Protein AF-A0A9N9HXV1-F1 (afdb_monomer_lite)

Organism: Funneliformis mosseae (NCBI:txid27381)

Foldseek 3Di:
DLVVQLVVCVVCCVPPVDDAGEDEAEEEDDDDPPPADDPVSQVSRYWYKYWYAYPVRQWIFIWIWHQPPVRDIDTDDGHTPHDNPDD

Structure (mmCIF, N/CA/C/O backbone):
data_AF-A0A9N9HXV1-F1
#
_entry.id   AF-A0A9N9HXV1-F1
#
loop_
_atom_site.group_PDB
_atom_site.id
_atom_site.type_symbol
_atom_site.label_atom_id
_atom_site.label_alt_id
_atom_site.label_comp_id
_atom_site.label_asym_id
_atom_site.label_entity_id
_atom_site.label_seq_id
_atom_site.pdbx_PDB_ins_code
_atom_site.Cartn_x
_atom_site.Cartn_y
_atom_site.Cartn_z
_atom_site.occupancy
_atom_site.B_iso_or_equiv
_atom_site.auth_seq_id
_atom_site.auth_comp_id
_atom_site.auth_asym_id
_atom_site.auth_atom_id
_atom_site.pdbx_PDB_model_num
ATOM 1 N N . HIS A 1 1 ? -3.534 11.855 2.017 1.00 82.94 1 HIS A N 1
ATOM 2 C CA . HIS A 1 1 ? -4.435 10.831 1.443 1.00 82.94 1 HIS A CA 1
ATOM 3 C C . HIS A 1 1 ? -4.814 9.785 2.494 1.00 82.94 1 HIS A C 1
ATOM 5 O O . HIS A 1 1 ? -5.998 9.506 2.601 1.00 82.94 1 HIS A O 1
ATOM 11 N N . PHE A 1 2 ? -3.881 9.338 3.347 1.00 89.62 2 PHE A N 1
ATOM 12 C CA . PHE A 1 2 ? -4.130 8.423 4.477 1.00 89.62 2 PHE A CA 1
ATOM 13 C C . PHE A 1 2 ? -5.384 8.725 5.320 1.00 89.62 2 PHE A C 1
ATOM 15 O O . PHE A 1 2 ? -6.296 7.905 5.376 1.00 89.62 2 PHE A O 1
ATOM 22 N N . GLU A 1 3 ? -5.496 9.931 5.886 1.00 88.44 3 GLU A N 1
ATOM 23 C CA . GLU A 1 3 ? -6.658 10.312 6.714 1.00 88.44 3 GLU A CA 1
ATOM 24 C C . GLU A 1 3 ? -7.997 10.258 5.970 1.00 88.44 3 GLU A C 1
ATOM 26 O O . GLU A 1 3 ? -9.032 9.929 6.546 1.00 88.44 3 GLU A O 1
ATOM 31 N N . ARG A 1 4 ? -8.001 10.574 4.669 1.00 91.12 4 ARG A N 1
ATOM 32 C CA . ARG A 1 4 ? -9.221 10.490 3.855 1.00 91.12 4 ARG A CA 1
ATOM 33 C C . ARG A 1 4 ? -9.639 9.037 3.656 1.00 91.12 4 ARG A C 1
ATOM 35 O O . ARG A 1 4 ? -10.825 8.747 3.777 1.00 91.12 4 ARG A O 1
ATOM 42 N N . THR A 1 5 ? -8.685 8.143 3.397 1.00 90.75 5 THR A N 1
ATOM 43 C CA . THR A 1 5 ? -8.950 6.706 3.267 1.00 90.75 5 THR A CA 1
ATOM 44 C C . THR A 1 5 ? -9.497 6.130 4.568 1.00 90.75 5 THR A C 1
ATOM 46 O O . THR A 1 5 ? -10.516 5.447 4.542 1.00 90.75 5 THR A O 1
ATOM 49 N N . LEU A 1 6 ? -8.892 6.472 5.711 1.00 90.75 6 LEU A N 1
ATOM 50 C CA . LEU A 1 6 ? -9.373 6.037 7.024 1.00 90.75 6 LEU A CA 1
ATOM 51 C C . LEU A 1 6 ? -10.804 6.511 7.305 1.00 90.75 6 LEU A C 1
ATOM 53 O O . LEU A 1 6 ? -11.643 5.707 7.704 1.00 90.75 6 LEU A O 1
ATOM 57 N N . LYS A 1 7 ? -11.119 7.786 7.043 1.00 91.31 7 LYS A N 1
ATOM 58 C CA . LYS A 1 7 ? -12.484 8.318 7.213 1.00 91.31 7 LYS A CA 1
ATOM 59 C C . LYS A 1 7 ? -13.500 7.598 6.329 1.00 91.31 7 LYS A C 1
ATOM 61 O O . LYS A 1 7 ? -14.597 7.284 6.785 1.00 91.31 7 LYS A O 1
ATOM 66 N N . TYR A 1 8 ? -13.136 7.321 5.079 1.00 91.19 8 TYR A N 1
ATOM 67 C CA . TYR A 1 8 ? -14.003 6.582 4.168 1.00 91.19 8 TYR A CA 1
ATOM 68 C C . TYR A 1 8 ? -14.235 5.147 4.655 1.00 91.19 8 TYR A C 1
ATOM 70 O O . TYR A 1 8 ? -15.385 4.736 4.801 1.00 91.19 8 TYR A O 1
ATOM 78 N N . ALA A 1 9 ? -13.175 4.420 5.015 1.00 89.44 9 ALA A N 1
ATOM 79 C CA . ALA A 1 9 ? -13.290 3.072 5.567 1.00 89.44 9 ALA A CA 1
ATOM 80 C C . ALA A 1 9 ? -14.154 3.039 6.840 1.00 89.44 9 ALA A C 1
ATOM 82 O O . ALA A 1 9 ? -15.013 2.173 6.986 1.00 89.44 9 ALA A O 1
ATOM 83 N N . GLN A 1 10 ? -14.005 4.024 7.730 1.00 88.44 10 GLN A N 1
ATOM 84 C CA . GLN A 1 10 ? -14.848 4.158 8.920 1.00 88.44 10 GLN A CA 1
ATOM 85 C C . GLN A 1 10 ? -16.332 4.349 8.576 1.00 88.44 10 GLN A C 1
ATOM 87 O O . GLN A 1 10 ? -17.173 3.716 9.213 1.00 88.44 10 GLN A O 1
ATOM 92 N N . SER A 1 11 ? -16.663 5.152 7.556 1.00 91.19 11 SER A N 1
ATOM 93 C CA . SER A 1 11 ? -18.060 5.340 7.119 1.00 91.19 11 SER A CA 1
ATOM 94 C C . SER A 1 11 ? -18.721 4.053 6.616 1.00 91.19 11 SER A C 1
ATOM 96 O O . SER A 1 11 ? -19.932 3.893 6.730 1.00 91.19 11 SER A O 1
ATOM 98 N N . LEU A 1 12 ? -17.920 3.112 6.116 1.00 89.81 12 LEU A N 1
ATOM 99 C CA . LEU A 1 12 ? -18.374 1.824 5.597 1.00 89.81 12 LEU A CA 1
ATOM 100 C C . LEU A 1 12 ? -18.281 0.689 6.624 1.00 89.81 12 LEU A C 1
ATOM 102 O O . LEU A 1 12 ? -18.752 -0.419 6.374 1.00 89.81 12 LEU A O 1
ATOM 106 N N . LYS A 1 13 ? -17.682 0.932 7.795 1.00 82.62 13 LYS A N 1
ATOM 107 C CA . LYS A 1 13 ? -17.399 -0.122 8.777 1.00 82.62 13 LYS A CA 1
ATOM 108 C C . LYS A 1 13 ? -18.667 -0.831 9.258 1.00 82.62 13 LYS A C 1
ATOM 110 O O . LYS A 1 13 ? -18.647 -2.043 9.449 1.00 82.62 13 LYS A O 1
ATOM 115 N N . GLN A 1 14 ? -19.763 -0.087 9.414 1.00 80.12 14 GLN A N 1
ATOM 116 C CA . GLN A 1 14 ? -21.050 -0.634 9.857 1.00 80.12 14 GLN A CA 1
ATOM 117 C C . GLN A 1 14 ? -21.738 -1.490 8.784 1.00 80.12 14 GLN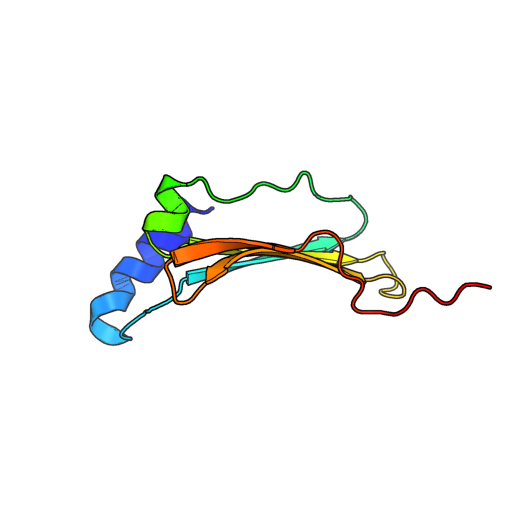 A C 1
ATOM 119 O O . GLN A 1 14 ? -22.488 -2.394 9.133 1.00 80.12 14 GLN A O 1
ATOM 124 N N . SER A 1 15 ? -21.480 -1.232 7.497 1.00 87.75 15 SER A N 1
ATOM 125 C CA . SER A 1 15 ? -22.118 -1.948 6.388 1.00 87.75 15 SER A CA 1
ATOM 126 C C . SER A 1 15 ? -21.279 -3.097 5.825 1.00 87.75 15 SER A C 1
ATOM 128 O O . SER A 1 15 ? -21.856 -4.029 5.274 1.00 87.75 15 SER A O 1
ATOM 130 N N . LEU A 1 16 ? -19.945 -3.056 5.953 1.00 83.19 16 LEU A N 1
ATOM 131 C CA . LEU A 1 16 ? -19.040 -3.969 5.235 1.00 83.19 16 LEU A CA 1
ATOM 132 C C . LEU A 1 16 ? -18.078 -4.789 6.116 1.00 83.19 16 LEU A C 1
ATOM 134 O O . LEU A 1 16 ? -17.245 -5.500 5.566 1.00 83.19 16 LEU A O 1
ATOM 138 N N . ASN A 1 17 ? -18.174 -4.729 7.452 1.00 82.62 17 ASN A N 1
ATOM 139 C CA . ASN A 1 17 ? -17.275 -5.447 8.381 1.00 82.62 17 ASN A CA 1
ATOM 140 C C . ASN A 1 17 ? -15.789 -5.376 7.963 1.00 82.62 17 ASN A C 1
ATOM 142 O O . ASN A 1 17 ? -15.103 -6.389 7.813 1.00 82.62 17 ASN A O 1
ATOM 146 N N . ILE A 1 18 ? -15.315 -4.156 7.710 1.00 82.56 18 ILE A N 1
ATOM 147 C CA . ILE A 1 18 ? -13.973 -3.906 7.182 1.00 82.56 18 ILE A CA 1
ATOM 148 C C . ILE A 1 18 ? -12.935 -4.254 8.250 1.00 82.56 18 ILE A C 1
ATOM 150 O O . ILE A 1 18 ? -12.940 -3.662 9.334 1.00 82.56 18 ILE A O 1
ATOM 154 N N . ARG A 1 19 ? -12.054 -5.202 7.917 1.00 78.06 19 ARG A N 1
ATOM 155 C CA . ARG A 1 19 ? -10.921 -5.624 8.752 1.00 78.06 19 ARG A CA 1
ATOM 156 C C . ARG A 1 19 ? -9.650 -4.857 8.404 1.00 78.06 19 ARG A C 1
ATOM 158 O O . ARG A 1 19 ? -9.048 -4.277 9.298 1.00 78.06 19 ARG A O 1
ATOM 165 N N . ASP A 1 20 ? -9.350 -4.749 7.110 1.00 84.12 20 ASP A N 1
ATOM 166 C CA . ASP A 1 20 ? -8.120 -4.133 6.613 1.00 84.12 20 ASP A CA 1
ATOM 167 C C . ASP A 1 20 ? -8.404 -3.037 5.593 1.00 84.12 20 ASP A C 1
ATOM 169 O O . ASP A 1 20 ? -9.299 -3.152 4.750 1.00 84.12 20 ASP A O 1
ATOM 173 N N . VAL A 1 21 ? -7.613 -1.967 5.650 1.00 91.75 21 VAL A N 1
ATOM 174 C CA . VAL A 1 21 ? -7.698 -0.841 4.722 1.00 91.75 21 VAL A CA 1
ATOM 175 C C . VAL A 1 21 ? -6.381 -0.735 3.977 1.00 91.75 21 VAL A C 1
ATOM 177 O O . VAL A 1 21 ? -5.359 -0.406 4.566 1.00 91.75 21 VAL A O 1
ATOM 180 N N . TRP A 1 22 ? -6.408 -0.966 2.669 1.00 93.31 22 TRP A N 1
ATOM 181 C CA . TRP A 1 22 ? -5.215 -0.887 1.831 1.00 93.31 22 TRP A CA 1
ATOM 182 C C . TRP A 1 22 ? -5.210 0.384 0.996 1.00 93.31 22 TRP A C 1
ATOM 184 O O . TRP A 1 22 ? -6.195 0.723 0.338 1.00 93.31 22 TRP A O 1
ATOM 194 N N . ILE A 1 23 ? -4.075 1.074 0.992 1.00 92.75 23 ILE A N 1
ATOM 195 C CA . ILE A 1 23 ? -3.775 2.094 -0.006 1.00 92.75 23 ILE A CA 1
ATOM 196 C C . ILE A 1 23 ? -2.795 1.514 -1.000 1.00 92.75 23 ILE A C 1
ATOM 198 O O . ILE A 1 23 ? -1.723 1.038 -0.635 1.00 92.75 23 ILE A O 1
ATOM 202 N N . VAL A 1 24 ? -3.187 1.597 -2.264 1.00 92.50 24 VAL A N 1
ATOM 203 C CA . VAL A 1 24 ? -2.374 1.178 -3.393 1.00 92.50 24 VA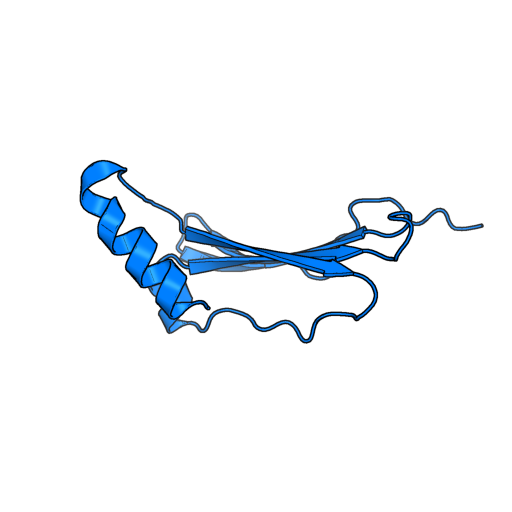L A CA 1
ATOM 204 C C . VAL A 1 24 ? -1.844 2.430 -4.071 1.00 92.50 24 VAL A C 1
ATOM 206 O O . VAL A 1 24 ? -2.616 3.233 -4.598 1.00 92.50 24 VAL A O 1
ATOM 209 N N . HIS A 1 25 ? -0.529 2.604 -4.046 1.00 91.12 25 HIS A N 1
ATOM 210 C CA . HIS A 1 25 ? 0.153 3.563 -4.901 1.00 91.12 25 HIS A CA 1
ATOM 211 C C . HIS A 1 25 ? 0.726 2.835 -6.104 1.00 91.12 25 HIS A C 1
ATOM 213 O O . HIS A 1 25 ? 1.324 1.772 -5.970 1.00 91.12 25 HIS A O 1
ATOM 219 N N . PHE A 1 26 ? 0.558 3.431 -7.274 1.00 90.31 26 PHE A N 1
ATOM 220 C CA . PHE A 1 26 ? 1.119 2.935 -8.517 1.00 90.31 26 PHE A CA 1
ATOM 221 C C . PHE A 1 26 ? 1.838 4.107 -9.175 1.00 90.31 26 PHE A C 1
ATOM 223 O O . PHE A 1 26 ? 1.217 5.143 -9.417 1.00 90.31 26 PHE A O 1
ATOM 230 N N . THR A 1 27 ? 3.147 3.989 -9.370 1.00 89.50 27 THR A N 1
ATOM 231 C CA . THR A 1 27 ? 3.993 5.081 -9.860 1.00 89.50 27 THR A CA 1
ATOM 232 C C . THR A 1 27 ? 4.852 4.632 -11.033 1.00 89.50 27 THR A C 1
ATOM 234 O O . THR A 1 27 ? 5.321 3.496 -11.072 1.00 89.50 27 THR A O 1
ATOM 237 N N . CYS A 1 28 ? 5.062 5.549 -11.974 1.00 90.56 28 CYS A N 1
ATOM 238 C CA . CYS A 1 28 ? 5.830 5.340 -13.192 1.00 90.56 28 CYS A CA 1
ATOM 239 C C . CYS A 1 28 ? 7.077 6.224 -13.174 1.00 90.56 28 CYS A C 1
ATOM 241 O O . CYS A 1 28 ? 6.965 7.430 -12.957 1.00 90.56 28 CYS A O 1
ATOM 243 N N . GLY A 1 29 ? 8.236 5.659 -13.512 1.00 74.94 29 GLY A N 1
ATOM 244 C CA . GLY A 1 29 ? 9.455 6.415 -13.819 1.00 74.94 29 GLY A CA 1
ATOM 245 C C . GLY A 1 29 ? 10.206 6.920 -12.589 1.00 74.94 29 GLY A C 1
ATOM 246 O O . GLY A 1 29 ? 11.340 6.505 -12.372 1.00 74.94 29 GLY A O 1
ATOM 247 N N . ASP A 1 30 ? 9.580 7.744 -11.753 1.00 76.75 30 ASP A N 1
ATOM 248 C CA . ASP A 1 30 ? 10.215 8.250 -10.537 1.00 76.75 30 ASP A CA 1
ATOM 249 C C . ASP A 1 30 ? 10.113 7.209 -9.421 1.00 76.75 30 ASP A C 1
ATOM 251 O O . ASP A 1 30 ? 9.015 6.772 -9.051 1.00 76.75 30 ASP A O 1
ATOM 255 N N . GLU A 1 31 ? 11.268 6.796 -8.888 1.00 65.69 31 GLU A N 1
ATOM 256 C CA . GLU A 1 31 ? 11.306 5.984 -7.676 1.00 65.69 31 GLU A CA 1
ATOM 257 C C . GLU A 1 31 ? 10.595 6.767 -6.560 1.00 65.69 31 GLU A C 1
ATOM 259 O O . GLU A 1 31 ? 10.991 7.894 -6.241 1.00 65.69 31 GLU A O 1
ATOM 264 N N . PRO A 1 32 ? 9.509 6.223 -5.989 1.00 66.94 32 PRO A N 1
ATOM 265 C CA . PRO A 1 32 ? 8.698 6.979 -5.062 1.00 66.94 32 PRO A CA 1
ATOM 266 C C . PRO A 1 32 ? 9.518 7.264 -3.809 1.00 66.94 32 PRO A C 1
ATOM 268 O O . PRO A 1 32 ? 10.053 6.354 -3.175 1.00 66.94 32 PRO A O 1
ATOM 271 N N . ASN A 1 33 ? 9.531 8.526 -3.376 1.00 69.38 33 ASN A N 1
ATOM 272 C CA . ASN A 1 33 ? 9.760 8.810 -1.966 1.00 69.38 33 ASN A CA 1
ATOM 273 C C . ASN A 1 33 ? 8.635 8.103 -1.210 1.00 69.38 33 ASN A C 1
ATOM 275 O O . ASN A 1 33 ? 7.490 8.557 -1.232 1.00 69.38 33 ASN A O 1
ATOM 279 N N . HIS A 1 34 ? 8.941 6.936 -0.642 1.00 68.81 34 HIS A N 1
ATOM 280 C CA . HIS A 1 34 ? 7.939 6.066 -0.055 1.00 68.81 34 HIS A CA 1
ATOM 281 C C . HIS A 1 34 ? 7.291 6.773 1.146 1.00 68.81 34 HIS A C 1
ATOM 283 O O . HIS A 1 34 ? 7.793 6.753 2.273 1.00 68.81 34 HIS A O 1
ATOM 289 N N . HIS A 1 35 ? 6.167 7.440 0.902 1.00 80.62 35 HIS A N 1
ATOM 290 C CA . HIS A 1 35 ? 5.337 7.997 1.952 1.00 80.62 35 HIS A CA 1
ATOM 291 C C . HIS A 1 35 ? 4.578 6.837 2.580 1.00 80.62 35 HIS A C 1
ATOM 293 O O . HIS A 1 35 ? 3.566 6.391 2.054 1.00 80.62 35 HIS A O 1
ATOM 299 N N . TRP A 1 36 ? 5.101 6.317 3.684 1.00 90.69 36 TRP A N 1
ATOM 300 C CA . TRP A 1 36 ? 4.470 5.233 4.426 1.00 90.69 36 TRP A CA 1
ATOM 301 C C . TRP A 1 36 ? 3.458 5.762 5.451 1.00 90.69 36 TRP A C 1
ATOM 303 O O . TRP A 1 36 ? 3.674 6.843 6.010 1.00 90.69 36 TRP A O 1
ATOM 313 N N . PRO A 1 37 ? 2.393 5.000 5.767 1.00 90.94 37 PRO A N 1
ATOM 314 C CA . PRO A 1 37 ? 1.523 5.308 6.895 1.00 90.94 37 PRO A CA 1
ATOM 315 C C . PRO A 1 37 ? 2.316 5.400 8.203 1.00 90.94 37 PRO A C 1
ATOM 317 O O . PRO A 1 37 ? 3.235 4.606 8.448 1.00 90.94 37 PRO A O 1
ATOM 320 N N . SER A 1 38 ? 1.941 6.337 9.074 1.00 91.12 38 SER A N 1
ATOM 321 C CA . SER A 1 38 ? 2.500 6.419 10.428 1.00 91.12 38 SER A CA 1
ATOM 322 C C . SER A 1 38 ? 2.085 5.207 11.272 1.00 91.12 38 SER A C 1
ATOM 324 O O . SER A 1 38 ? 1.140 4.496 10.931 1.00 91.12 38 SER A O 1
ATOM 326 N N . LYS A 1 39 ? 2.757 4.976 12.410 1.00 89.38 39 LYS A N 1
ATOM 327 C CA . LYS A 1 39 ? 2.350 3.920 13.354 1.00 89.38 39 LYS A CA 1
ATOM 328 C C . LYS A 1 39 ? 0.884 4.080 13.778 1.00 89.38 39 LYS A C 1
ATOM 330 O O . LYS A 1 39 ? 0.123 3.134 13.671 1.00 89.38 39 LYS A O 1
ATOM 335 N N . GLU A 1 40 ? 0.473 5.297 14.133 1.00 90.88 40 GLU A N 1
ATOM 336 C CA . GLU A 1 40 ? -0.911 5.593 14.532 1.00 90.88 40 GLU A CA 1
ATOM 337 C C . GLU A 1 40 ? -1.931 5.281 13.422 1.00 90.88 40 GLU A C 1
ATOM 339 O O . GLU A 1 40 ? -3.049 4.850 13.693 1.00 90.88 40 GLU A O 1
ATOM 344 N N . GLN A 1 41 ? -1.562 5.495 12.157 1.00 90.75 41 GLN A N 1
ATOM 345 C CA . GLN A 1 41 ? -2.423 5.159 11.023 1.00 90.75 41 GLN A CA 1
ATOM 346 C C . GLN A 1 41 ? -2.511 3.644 10.817 1.00 90.75 41 GLN A C 1
ATOM 348 O O . GLN A 1 41 ? -3.604 3.138 10.564 1.00 90.75 41 GLN A O 1
ATOM 353 N N . ARG A 1 42 ? -1.403 2.913 10.985 1.00 90.06 42 ARG A N 1
ATOM 354 C CA . ARG A 1 42 ? -1.394 1.442 10.921 1.00 90.06 42 ARG A CA 1
ATOM 355 C C . ARG A 1 42 ? -2.179 0.802 12.061 1.00 90.06 42 ARG A C 1
ATOM 357 O O . ARG A 1 42 ? -2.939 -0.123 11.814 1.00 90.06 42 ARG A O 1
ATOM 364 N N . ASP A 1 43 ? -2.100 1.354 13.269 1.00 87.81 43 ASP A N 1
ATOM 365 C CA . ASP A 1 43 ? -2.893 0.901 14.423 1.00 87.81 43 ASP A CA 1
ATOM 366 C C . ASP A 1 43 ? -4.413 1.061 14.178 1.00 87.81 43 ASP A C 1
ATOM 368 O O . ASP A 1 43 ? -5.231 0.397 14.812 1.00 87.81 43 ASP A O 1
ATOM 372 N N . LYS A 1 44 ? -4.814 1.909 13.216 1.00 88.44 44 LYS A N 1
ATOM 373 C CA . LYS A 1 44 ? -6.203 2.053 12.734 1.00 88.44 44 LYS A CA 1
ATOM 374 C C . LYS A 1 44 ? -6.551 1.099 11.575 1.00 88.44 44 LYS A C 1
ATOM 376 O O . LYS A 1 44 ? -7.625 1.243 10.991 1.00 88.44 44 LYS A O 1
ATOM 381 N N . GLY A 1 45 ? -5.669 0.156 11.241 1.00 88.44 45 GLY A N 1
ATOM 382 C CA . GLY A 1 45 ? -5.828 -0.830 10.167 1.00 88.44 45 GLY A CA 1
ATOM 383 C C . GLY A 1 45 ? -5.380 -0.350 8.783 1.00 88.44 45 GLY A C 1
ATOM 384 O O . GLY A 1 45 ? -5.782 -0.941 7.782 1.00 88.44 45 GLY A O 1
ATOM 385 N N . LEU A 1 46 ? -4.609 0.747 8.698 1.00 92.81 46 LEU A N 1
ATOM 386 C CA . LEU A 1 46 ? -4.146 1.287 7.418 1.00 92.81 46 LEU A CA 1
ATOM 387 C C . LEU A 1 46 ? -2.841 0.640 6.962 1.00 92.81 46 LEU A C 1
ATOM 389 O O . LEU A 1 46 ? -1.776 0.928 7.500 1.00 92.81 46 LEU A O 1
ATOM 393 N N . ASN A 1 47 ? -2.924 -0.135 5.894 1.00 94.31 47 ASN A N 1
ATOM 394 C CA . ASN A 1 47 ? -1.803 -0.759 5.213 1.00 94.31 47 ASN A CA 1
ATOM 395 C C . ASN A 1 47 ? -1.502 -0.017 3.905 1.00 94.31 47 ASN A C 1
ATOM 397 O O . ASN A 1 47 ? -2.371 0.647 3.325 1.00 94.31 47 ASN A O 1
ATOM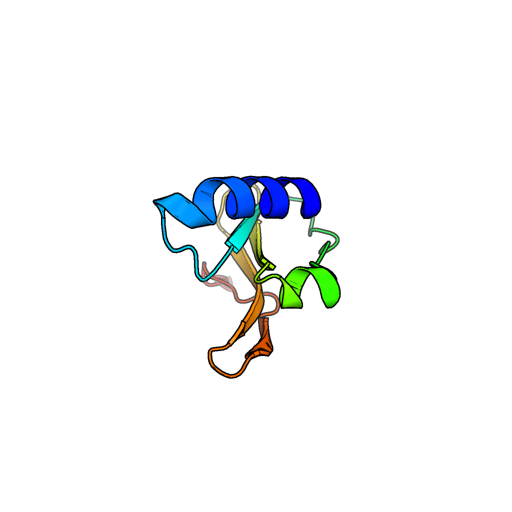 401 N N . ALA A 1 48 ? -0.267 -0.125 3.423 1.00 94.31 48 ALA A N 1
ATOM 402 C CA . ALA A 1 48 ? 0.130 0.474 2.157 1.00 94.31 48 ALA A CA 1
ATOM 403 C C . ALA A 1 48 ? 0.962 -0.489 1.316 1.00 94.31 48 ALA A C 1
ATOM 405 O O . ALA A 1 48 ? 1.865 -1.158 1.816 1.00 94.31 48 ALA A O 1
ATOM 406 N N . VAL A 1 49 ? 0.685 -0.482 0.018 1.00 94.44 49 VAL A N 1
ATOM 407 C CA . VAL A 1 49 ? 1.492 -1.128 -1.012 1.00 94.44 49 VAL A CA 1
ATOM 408 C C . VAL A 1 49 ? 1.794 -0.110 -2.104 1.00 94.44 49 VAL A C 1
ATOM 410 O O . VAL A 1 49 ? 0.947 0.704 -2.478 1.00 94.44 49 VAL A O 1
ATOM 413 N N . ILE A 1 50 ? 3.030 -0.128 -2.579 1.00 93.38 50 ILE A N 1
ATOM 414 C CA . ILE A 1 50 ? 3.549 0.768 -3.598 1.00 93.38 50 ILE A CA 1
ATOM 415 C C . ILE A 1 50 ? 4.107 -0.101 -4.715 1.00 93.38 50 ILE A C 1
ATOM 417 O O . ILE A 1 50 ? 5.022 -0.889 -4.499 1.00 93.38 50 ILE A O 1
ATOM 421 N N . PHE A 1 51 ? 3.553 0.067 -5.904 1.00 93.06 51 PHE A N 1
ATOM 422 C CA . PHE A 1 51 ? 4.073 -0.502 -7.132 1.00 93.06 51 PHE A CA 1
ATOM 423 C C . PHE A 1 51 ? 4.822 0.586 -7.882 1.00 93.06 51 PHE A C 1
ATOM 425 O O . PHE A 1 51 ? 4.269 1.658 -8.144 1.00 93.06 51 PHE A O 1
ATOM 432 N N . TRP A 1 52 ? 6.065 0.305 -8.238 1.00 93.44 52 TRP A N 1
ATOM 433 C CA . TRP A 1 52 ? 6.810 1.108 -9.194 1.00 93.44 52 TRP A CA 1
ATOM 434 C C . TRP A 1 52 ? 6.975 0.319 -10.480 1.00 93.44 52 TRP A C 1
ATOM 436 O O . TRP A 1 52 ? 7.155 -0.899 -10.446 1.00 93.44 52 TRP A O 1
ATOM 446 N N . HIS A 1 53 ? 6.955 1.027 -11.601 1.00 92.38 53 HIS A N 1
ATOM 447 C CA . HIS A 1 53 ? 7.330 0.473 -12.887 1.00 92.38 53 HIS A CA 1
ATOM 448 C C . HIS A 1 53 ? 8.100 1.487 -13.736 1.00 92.38 53 HIS A C 1
ATOM 450 O O . HIS A 1 53 ? 7.954 2.707 -13.588 1.00 92.38 53 HIS A O 1
ATOM 456 N N . ASN A 1 54 ? 8.891 0.980 -14.676 1.00 91.12 54 ASN A N 1
ATOM 457 C CA . ASN A 1 54 ? 9.416 1.776 -15.780 1.00 91.12 54 ASN A CA 1
ATOM 458 C C . ASN A 1 54 ? 8.348 2.001 -16.872 1.00 91.12 54 ASN A C 1
ATOM 460 O O . ASN A 1 54 ? 7.276 1.394 -16.863 1.00 91.12 54 ASN A O 1
ATOM 464 N N . GLN A 1 55 ? 8.616 2.915 -17.809 1.00 90.81 55 GLN A N 1
ATOM 465 C CA . GLN A 1 55 ? 7.631 3.386 -18.802 1.00 90.81 55 GLN A CA 1
ATOM 466 C C . GLN A 1 55 ? 7.032 2.269 -19.674 1.00 90.81 55 GLN A C 1
ATOM 468 O O . GLN A 1 55 ? 5.901 2.385 -20.136 1.00 90.81 55 GLN A O 1
ATOM 473 N N . ASP A 1 56 ? 7.788 1.200 -19.887 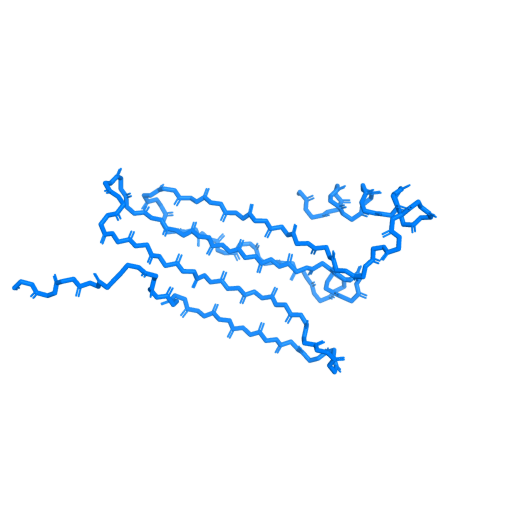1.00 91.75 56 ASP A N 1
ATOM 474 C CA . ASP A 1 56 ? 7.475 0.051 -20.733 1.00 91.75 56 ASP A CA 1
ATOM 475 C C . ASP A 1 56 ? 7.073 -1.205 -19.937 1.00 91.75 56 ASP A C 1
ATOM 477 O O . ASP A 1 56 ? 6.836 -2.247 -20.542 1.00 91.75 56 ASP A O 1
ATOM 481 N N . PHE A 1 57 ? 6.957 -1.117 -18.603 1.00 89.25 57 PHE A N 1
ATOM 482 C CA . PHE A 1 57 ? 6.587 -2.227 -17.707 1.00 89.25 57 PHE A CA 1
ATOM 483 C C . PHE A 1 57 ? 7.506 -3.458 -17.789 1.00 89.25 57 PHE A C 1
ATOM 485 O O . PHE A 1 57 ? 7.128 -4.553 -17.368 1.00 89.25 57 PHE A O 1
ATOM 492 N N . THR A 1 58 ? 8.726 -3.298 -18.300 1.00 91.00 58 THR A N 1
ATOM 493 C CA . THR A 1 58 ? 9.737 -4.366 -18.325 1.00 91.00 58 THR A CA 1
ATOM 494 C C . THR A 1 58 ? 10.433 -4.538 -16.977 1.00 91.00 58 THR A C 1
ATOM 496 O O . THR A 1 58 ? 11.045 -5.570 -16.722 1.00 91.00 58 THR A O 1
ATOM 499 N N . SER A 1 59 ? 10.303 -3.556 -16.085 1.00 90.75 59 SER A N 1
ATOM 500 C CA . SER A 1 59 ? 10.767 -3.606 -14.707 1.00 90.75 59 SER A CA 1
ATOM 501 C C . SER A 1 59 ? 9.662 -3.093 -13.796 1.00 90.75 59 SER A C 1
ATOM 503 O O . SER A 1 59 ? 9.217 -1.952 -13.922 1.00 90.75 59 SER A O 1
ATOM 505 N N . VAL A 1 60 ? 9.201 -3.958 -12.895 1.00 92.19 60 VAL A N 1
ATOM 506 C CA . VAL A 1 60 ? 8.135 -3.658 -11.939 1.00 92.19 60 VAL A CA 1
ATOM 507 C C . VAL A 1 60 ? 8.526 -4.248 -10.596 1.00 92.19 60 VAL A C 1
ATOM 509 O O . VAL A 1 60 ? 8.851 -5.434 -10.528 1.00 92.19 60 VAL A O 1
ATOM 512 N N . TYR A 1 61 ? 8.452 -3.455 -9.530 1.00 93.44 61 TYR A N 1
ATOM 513 C CA . TYR A 1 61 ? 8.623 -3.954 -8.168 1.00 93.44 61 TYR A CA 1
ATOM 514 C C . TYR A 1 61 ? 7.506 -3.480 -7.245 1.00 93.44 61 TYR A C 1
ATOM 516 O O . TYR A 1 61 ? 6.836 -2.474 -7.491 1.00 93.44 61 TYR A O 1
ATOM 524 N N . MET A 1 62 ? 7.343 -4.218 -6.155 1.00 94.50 62 MET A N 1
ATOM 525 C CA . MET A 1 62 ? 6.467 -3.912 -5.041 1.00 94.50 62 MET A CA 1
ATOM 526 C C . MET A 1 62 ? 7.293 -3.571 -3.801 1.00 94.50 62 MET A C 1
ATOM 528 O O . MET A 1 62 ? 8.255 -4.256 -3.463 1.00 94.50 62 MET A O 1
ATOM 532 N N . SER A 1 63 ? 6.863 -2.547 -3.080 1.00 94.44 63 SER A N 1
ATOM 533 C CA . SER A 1 63 ? 7.214 -2.342 -1.678 1.00 94.44 63 SER A CA 1
ATOM 534 C C . SER A 1 63 ? 5.923 -2.283 -0.868 1.00 94.44 63 SER A C 1
ATOM 536 O O . SER A 1 63 ? 4.932 -1.712 -1.325 1.00 94.44 63 SER A O 1
ATOM 538 N N . ALA A 1 64 ? 5.908 -2.819 0.346 1.00 94.88 64 ALA A N 1
ATOM 539 C CA . ALA A 1 64 ? 4.721 -2.813 1.194 1.00 94.88 64 ALA A CA 1
ATOM 540 C C . ALA A 1 64 ? 5.069 -2.599 2.665 1.00 94.88 64 ALA A C 1
ATOM 542 O O . ALA A 1 64 ? 6.123 -3.019 3.137 1.00 94.88 64 ALA A O 1
ATOM 543 N N . ARG A 1 65 ? 4.143 -1.974 3.396 1.00 94.31 65 ARG A N 1
ATOM 544 C CA . ARG A 1 65 ? 4.137 -1.938 4.860 1.00 94.31 65 ARG A CA 1
ATOM 545 C C . ARG A 1 65 ? 2.738 -2.221 5.372 1.00 94.31 65 ARG A C 1
ATOM 547 O O . ARG A 1 65 ? 1.800 -1.479 5.062 1.00 94.31 65 ARG A O 1
ATOM 554 N N . TYR A 1 66 ? 2.615 -3.271 6.169 1.00 93.88 66 TYR A N 1
ATOM 555 C CA . TYR A 1 66 ? 1.343 -3.731 6.710 1.00 93.88 66 TYR A CA 1
ATOM 556 C C . TYR A 1 66 ? 1.532 -4.366 8.086 1.00 93.88 66 TYR A C 1
ATOM 558 O O . TYR A 1 66 ? 2.657 -4.673 8.475 1.00 93.88 66 TYR A O 1
ATOM 566 N N . ASN A 1 67 ? 0.440 -4.521 8.829 1.00 91.00 67 ASN A N 1
ATOM 567 C CA . ASN A 1 67 ? 0.430 -5.343 10.034 1.00 91.00 67 ASN A CA 1
ATOM 568 C C . ASN A 1 67 ? -0.029 -6.761 9.667 1.00 91.00 67 ASN A C 1
ATOM 570 O O . ASN A 1 67 ? -1.011 -6.907 8.939 1.00 91.00 67 ASN A O 1
ATOM 574 N N . ASP A 1 68 ? 0.681 -7.782 10.137 1.00 89.62 68 ASP A N 1
ATOM 575 C CA . ASP A 1 68 ? 0.261 -9.177 9.998 1.00 89.62 68 ASP A CA 1
ATOM 576 C C . ASP A 1 68 ? -0.894 -9.534 10.953 1.00 89.62 68 ASP A C 1
ATOM 578 O O . ASP A 1 68 ? -1.440 -8.679 11.658 1.00 89.62 68 ASP A O 1
ATOM 582 N N . GLU A 1 69 ? -1.292 -10.808 10.961 1.00 86.00 69 GLU A N 1
ATOM 583 C CA . GLU A 1 69 ? -2.393 -11.314 11.791 1.00 86.00 69 GLU A CA 1
ATOM 584 C C . GLU A 1 69 ? -2.140 -11.138 13.300 1.00 86.00 69 GLU A C 1
ATOM 586 O O . GLU A 1 69 ? -3.095 -10.993 14.067 1.00 86.00 69 GLU A O 1
ATOM 591 N N . ASP A 1 70 ? -0.871 -11.070 13.715 1.00 88.31 70 ASP A N 1
ATOM 592 C CA . ASP A 1 70 ? -0.441 -10.843 15.098 1.00 88.31 70 ASP A CA 1
ATOM 593 C C . ASP A 1 70 ? -0.271 -9.345 15.425 1.00 88.31 70 ASP A C 1
ATOM 595 O O . ASP A 1 70 ? 0.125 -8.967 16.536 1.00 88.31 70 ASP A O 1
ATOM 599 N N . GLY A 1 71 ? -0.569 -8.464 14.465 1.00 83.94 71 GLY A N 1
ATOM 600 C CA . GLY A 1 71 ? -0.406 -7.020 14.585 1.00 83.94 71 GLY A CA 1
ATOM 601 C C . GLY A 1 71 ? 1.050 -6.552 14.496 1.00 83.94 71 GLY A C 1
ATOM 602 O O . GLY A 1 71 ? 1.332 -5.392 14.812 1.00 83.94 71 GLY A O 1
ATOM 603 N N . GLN A 1 72 ? 1.979 -7.421 14.089 1.00 90.62 72 GLN A N 1
ATOM 604 C CA . GLN A 1 72 ? 3.378 -7.064 13.890 1.00 90.62 72 GLN A CA 1
ATOM 605 C C . GLN A 1 72 ? 3.568 -6.390 12.539 1.00 90.62 72 GLN A C 1
ATOM 607 O O . GLN A 1 72 ? 2.971 -6.761 11.531 1.00 90.62 72 GLN A O 1
ATOM 612 N N . MET A 1 73 ? 4.419 -5.368 12.521 1.00 92.31 73 MET A N 1
ATOM 613 C CA . MET A 1 73 ? 4.697 -4.628 11.298 1.00 92.31 73 MET A CA 1
ATOM 614 C C . MET A 1 73 ? 5.633 -5.435 10.401 1.00 92.31 73 MET A C 1
ATOM 616 O O . MET A 1 73 ? 6.755 -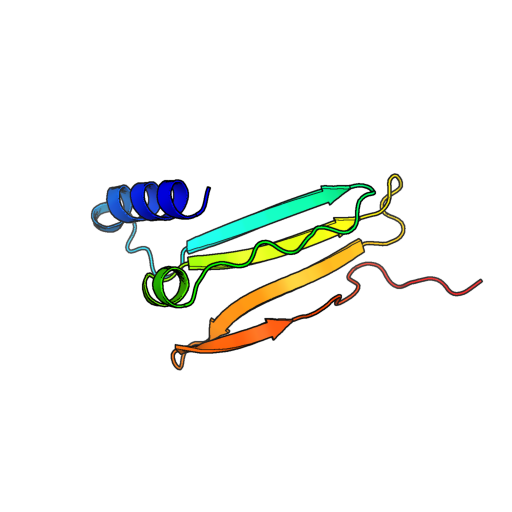5.751 10.799 1.00 92.31 73 MET A O 1
ATOM 620 N N . VAL A 1 74 ? 5.177 -5.699 9.182 1.00 94.81 74 VAL A N 1
ATOM 621 C CA . VAL A 1 74 ? 5.942 -6.327 8.110 1.00 94.81 74 VAL A CA 1
ATOM 622 C C . VAL A 1 74 ? 6.292 -5.281 7.059 1.00 94.81 74 VAL A C 1
ATOM 624 O O . VAL A 1 74 ? 5.460 -4.455 6.669 1.00 94.81 74 VAL A O 1
ATOM 627 N N . GLU A 1 75 ? 7.535 -5.336 6.585 1.00 94.88 75 GLU A N 1
ATOM 628 C CA . GLU A 1 75 ? 8.047 -4.501 5.506 1.00 94.88 75 GLU A CA 1
ATOM 629 C C . GLU A 1 75 ? 8.583 -5.373 4.370 1.00 94.88 75 GLU A C 1
ATOM 631 O O . GLU A 1 75 ? 9.453 -6.218 4.573 1.00 94.88 75 GLU A O 1
ATOM 636 N N . VAL A 1 76 ? 8.071 -5.125 3.167 1.00 94.94 76 VAL A N 1
ATOM 637 C CA . VAL A 1 76 ? 8.581 -5.666 1.905 1.00 94.94 76 VAL A CA 1
ATOM 638 C C . VAL A 1 76 ? 9.229 -4.513 1.152 1.00 94.94 76 VAL A C 1
ATOM 640 O O . VAL A 1 76 ? 8.615 -3.457 0.986 1.00 94.94 76 VAL A O 1
ATOM 643 N N . SER A 1 77 ? 10.465 -4.698 0.697 1.00 93.00 77 SER A N 1
ATOM 644 C CA . SER A 1 77 ? 11.236 -3.653 0.023 1.00 93.00 77 SER A CA 1
ATOM 645 C C . SER A 1 77 ? 11.708 -4.134 -1.341 1.00 93.00 77 SER A C 1
ATOM 647 O O . SER A 1 77 ? 12.489 -5.081 -1.418 1.00 93.00 77 SER A O 1
ATOM 649 N N . LYS A 1 78 ? 11.247 -3.456 -2.401 1.00 91.81 78 LYS A N 1
ATOM 650 C CA . LYS A 1 78 ? 11.652 -3.675 -3.800 1.00 91.81 78 LYS A CA 1
ATOM 651 C C . LYS A 1 78 ? 11.640 -5.144 -4.238 1.00 91.81 78 LYS A C 1
ATOM 653 O O . LYS A 1 78 ? 12.591 -5.636 -4.844 1.00 91.81 78 LYS A O 1
ATOM 658 N N . GLU A 1 79 ? 10.545 -5.837 -3.963 1.00 94.44 79 GLU A N 1
ATOM 659 C CA . GLU A 1 79 ? 10.318 -7.178 -4.488 1.00 94.44 79 GLU A CA 1
ATOM 660 C C . GLU A 1 79 ? 9.905 -7.087 -5.962 1.00 94.44 79 GLU A C 1
ATOM 662 O O . GLU A 1 79 ? 8.835 -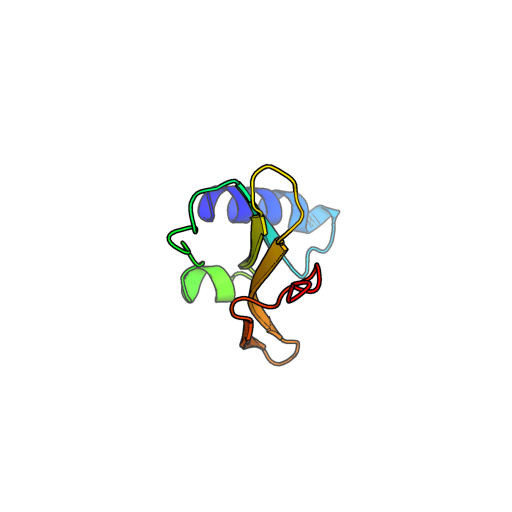6.571 -6.289 1.00 94.44 79 GLU A O 1
ATOM 667 N N . TYR A 1 80 ? 10.776 -7.532 -6.869 1.00 92.44 80 TYR A N 1
ATOM 668 C CA . TYR A 1 80 ? 10.518 -7.475 -8.307 1.00 92.44 80 TYR A CA 1
ATOM 669 C C . TYR A 1 80 ? 9.445 -8.486 -8.714 1.00 92.44 80 TYR A C 1
ATOM 671 O O . TYR A 1 80 ? 9.572 -9.683 -8.473 1.00 92.44 80 TYR A O 1
ATOM 679 N N . ILE A 1 81 ? 8.398 -7.984 -9.367 1.00 90.69 81 ILE A N 1
ATOM 680 C CA . ILE A 1 81 ? 7.279 -8.779 -9.885 1.00 90.69 81 ILE A CA 1
ATOM 681 C C . ILE A 1 81 ? 7.602 -9.291 -11.287 1.00 90.69 81 ILE A C 1
ATOM 683 O O . ILE A 1 81 ? 7.297 -10.431 -11.631 1.00 90.69 81 ILE A O 1
ATOM 687 N N . VAL A 1 82 ? 8.212 -8.432 -12.106 1.00 85.50 82 VAL A N 1
ATOM 688 C CA . VAL A 1 82 ? 8.731 -8.814 -13.419 1.00 85.50 82 VAL A CA 1
ATOM 689 C C . VAL A 1 82 ? 10.214 -9.143 -13.239 1.00 85.50 82 VAL A C 1
ATOM 691 O O . VAL A 1 82 ? 10.951 -8.272 -12.764 1.00 85.50 82 VAL A O 1
ATOM 694 N N . PRO A 1 83 ? 10.663 -10.369 -13.575 1.00 71.06 83 PRO A N 1
ATOM 695 C CA . PRO A 1 83 ? 12.070 -10.733 -13.491 1.00 71.06 83 PRO A CA 1
ATOM 696 C C . PRO A 1 83 ? 12.908 -9.774 -14.330 1.00 71.06 83 PRO A C 1
ATOM 698 O O . PRO A 1 83 ? 12.583 -9.508 -15.488 1.00 71.06 83 PRO A O 1
ATOM 701 N N . ILE A 1 84 ? 13.997 -9.268 -13.757 1.00 65.62 84 ILE A N 1
ATOM 702 C CA . ILE A 1 84 ? 14.986 -8.527 -14.533 1.00 65.62 84 ILE A CA 1
ATOM 703 C C . ILE A 1 84 ? 15.667 -9.555 -15.434 1.00 65.62 84 ILE A C 1
ATOM 705 O O . ILE A 1 84 ? 16.407 -10.410 -14.953 1.00 65.62 84 ILE A O 1
ATOM 709 N N . ASN A 1 85 ? 15.390 -9.502 -16.734 1.00 63.09 85 ASN A N 1
ATOM 710 C CA . ASN A 1 85 ? 16.185 -10.246 -17.698 1.00 63.09 85 ASN A CA 1
ATOM 711 C C . ASN A 1 85 ? 17.563 -9.574 -17.748 1.00 63.09 85 ASN A C 1
ATOM 713 O O . ASN A 1 85 ? 17.711 -8.505 -18.340 1.00 63.09 85 ASN A O 1
ATOM 717 N N . GLU A 1 86 ? 18.548 -10.161 -17.071 1.00 54.72 86 GLU A N 1
ATOM 718 C CA . GLU A 1 86 ? 19.952 -9.799 -17.255 1.00 54.72 86 GLU A CA 1
ATOM 719 C C . GLU A 1 86 ? 20.348 -10.203 -18.685 1.00 54.72 86 GLU A C 1
ATOM 721 O O . GLU A 1 86 ? 20.368 -11.391 -19.012 1.00 54.72 86 GLU A O 1
ATOM 726 N N . ASN A 1 87 ? 20.573 -9.210 -19.551 1.00 46.25 87 ASN A N 1
ATOM 727 C CA . ASN A 1 87 ? 21.177 -9.397 -20.875 1.00 46.25 87 ASN A CA 1
ATOM 728 C C . ASN A 1 87 ? 22.702 -9.380 -20.770 1.00 46.25 87 ASN A C 1
ATOM 730 O O . ASN A 1 87 ? 23.219 -8.477 -20.071 1.00 46.25 87 ASN A O 1
#

Secondary structure (DSSP, 8-state):
-HHHHHHHHHHHHHHH----EEEEEEEESSPP---PPPHHHHHTTEEEEEEEE-TTSSSEEEEEEEE-TTS-EEEEEEEESS-----

Sequence (87 aa):
HFERTLKYAQSLKQSLNIRDVWIVHFTCGDEPNHHWPSKEQRDKGLNAVIFWHNQDFTSVYMSARYNDEDGQMVEVSKEYIVPINEN

pLDDT: mean 87.07, std 9.34, range [46.25, 94.94]

Radius of gyration: 14.97 Å; chains: 1; bounding box: 43×22×36 Å